Protein AF-A0A7C2NF63-F1 (afdb_monomer_lite)

pLDDT: mean 91.51, std 11.66, range [42.75, 98.38]

Structure (mmCIF, N/CA/C/O backbone):
data_AF-A0A7C2NF63-F1
#
_entry.id   AF-A0A7C2NF63-F1
#
loop_
_atom_site.group_PDB
_atom_site.id
_atom_site.type_symbol
_atom_site.label_atom_id
_atom_site.label_alt_id
_atom_site.label_comp_id
_atom_site.label_asym_id
_atom_site.label_entity_id
_atom_site.label_seq_id
_atom_site.pdbx_PDB_ins_code
_atom_site.Cartn_x
_atom_site.Cartn_y
_atom_site.Cartn_z
_atom_site.occupancy
_atom_site.B_iso_or_equiv
_atom_site.auth_seq_id
_atom_site.auth_comp_id
_atom_site.auth_asym_id
_atom_site.auth_atom_id
_atom_site.pdbx_PDB_model_num
ATOM 1 N N . MET A 1 1 ? 11.604 -15.663 19.101 1.00 42.75 1 MET A N 1
ATOM 2 C CA . MET A 1 1 ? 11.177 -16.126 17.763 1.00 42.75 1 MET A CA 1
ATOM 3 C C . MET A 1 1 ? 10.797 -14.904 16.949 1.00 42.75 1 MET A C 1
ATOM 5 O O . MET A 1 1 ? 9.891 -14.203 17.392 1.00 42.75 1 MET A O 1
ATOM 9 N N . PRO A 1 2 ? 11.451 -14.613 15.814 1.00 44.75 2 PRO A N 1
ATOM 10 C CA . PRO A 1 2 ? 10.849 -13.693 14.863 1.00 44.75 2 PRO A CA 1
ATOM 11 C C . PRO A 1 2 ? 9.533 -14.343 14.423 1.00 44.75 2 PRO A C 1
ATOM 13 O O . PRO A 1 2 ? 9.506 -15.519 14.054 1.00 44.75 2 PRO A O 1
ATOM 16 N N . ALA A 1 3 ? 8.413 -13.649 14.611 1.00 48.47 3 ALA A N 1
ATOM 17 C CA . ALA A 1 3 ? 7.117 -14.186 14.223 1.00 48.47 3 ALA A CA 1
ATOM 18 C C . ALA A 1 3 ? 7.134 -14.462 12.711 1.00 48.47 3 ALA A C 1
ATOM 20 O O . ALA A 1 3 ? 7.621 -13.629 11.953 1.00 48.47 3 ALA A O 1
ATOM 21 N N . LYS A 1 4 ? 6.583 -15.606 12.277 1.00 63.88 4 LYS A N 1
ATOM 22 C CA . LYS A 1 4 ? 6.496 -15.999 10.854 1.00 63.88 4 LYS A CA 1
ATOM 23 C C . LYS A 1 4 ? 5.907 -14.904 9.949 1.00 63.88 4 LYS A C 1
ATOM 25 O O . LYS A 1 4 ? 6.214 -14.884 8.767 1.00 63.88 4 LYS A O 1
ATOM 30 N N . ASN A 1 5 ? 5.124 -13.985 10.523 1.00 70.25 5 ASN A N 1
ATOM 31 C CA . ASN A 1 5 ? 4.635 -12.786 9.855 1.00 70.25 5 ASN A CA 1
ATOM 32 C C . ASN A 1 5 ? 5.134 -11.535 10.601 1.00 70.25 5 ASN A C 1
ATOM 34 O O . ASN A 1 5 ? 4.819 -11.396 11.794 1.00 70.25 5 ASN A O 1
ATOM 38 N N . PRO A 1 6 ? 5.852 -10.612 9.932 1.00 84.12 6 PRO A N 1
ATOM 39 C CA . PRO A 1 6 ? 6.219 -9.336 10.530 1.00 84.12 6 PRO A CA 1
ATOM 40 C C . PRO A 1 6 ? 4.950 -8.559 10.895 1.00 84.12 6 PRO A C 1
ATOM 42 O O . PRO A 1 6 ? 3.985 -8.504 10.131 1.00 84.12 6 PRO A O 1
ATOM 45 N N . ARG A 1 7 ? 4.927 -7.987 12.101 1.00 86.75 7 ARG A N 1
ATOM 46 C CA . ARG A 1 7 ? 3.824 -7.143 12.568 1.00 86.75 7 ARG A CA 1
ATOM 47 C C . ARG A 1 7 ? 4.215 -5.684 12.397 1.00 86.75 7 ARG A C 1
ATOM 49 O O . ARG A 1 7 ? 5.290 -5.287 12.832 1.00 86.75 7 ARG A O 1
ATOM 56 N N . LEU A 1 8 ? 3.315 -4.905 11.812 1.00 85.25 8 LEU A N 1
ATOM 57 C CA . LEU A 1 8 ? 3.441 -3.459 11.682 1.00 85.25 8 LEU A CA 1
ATOM 58 C C . LEU A 1 8 ? 2.509 -2.786 12.690 1.00 85.25 8 LEU A C 1
ATOM 60 O O . LEU A 1 8 ? 1.323 -3.112 12.762 1.00 85.25 8 LEU A O 1
ATOM 64 N N . SER A 1 9 ? 3.055 -1.843 13.451 1.00 90.81 9 SER A N 1
ATOM 65 C CA . SER A 1 9 ? 2.298 -0.938 14.314 1.00 90.81 9 SER A CA 1
ATOM 66 C C . SER A 1 9 ? 2.477 0.473 13.774 1.00 90.81 9 SER A C 1
ATOM 68 O O . SER A 1 9 ? 3.606 0.938 13.650 1.00 90.81 9 SER A O 1
ATOM 70 N N . VAL A 1 10 ? 1.376 1.147 13.448 1.00 90.75 10 VAL A N 1
ATOM 71 C CA . VAL A 1 10 ? 1.385 2.476 12.827 1.00 90.75 10 VAL A CA 1
ATOM 72 C C . VAL A 1 10 ? 0.372 3.387 13.512 1.00 90.75 10 VAL A C 1
ATOM 74 O O . VAL A 1 10 ? -0.689 2.936 13.954 1.00 90.75 10 VAL A O 1
ATOM 77 N N . VAL A 1 11 ? 0.710 4.670 13.616 1.00 96.06 11 VAL A N 1
ATOM 78 C CA . VAL A 1 11 ? -0.203 5.715 14.084 1.00 96.06 11 VAL A CA 1
ATOM 79 C C . VAL A 1 11 ? -0.947 6.271 12.876 1.00 96.06 11 VAL A C 1
ATOM 81 O O . VAL A 1 11 ? -0.330 6.615 11.876 1.00 96.06 11 VAL A O 1
ATOM 84 N N . VAL A 1 12 ? -2.271 6.351 12.974 1.00 95.62 12 VAL A N 1
ATOM 85 C CA . VAL A 1 12 ? -3.150 6.864 11.915 1.00 95.62 12 VAL A CA 1
ATOM 86 C C . VAL A 1 12 ? -4.101 7.907 12.483 1.00 95.62 12 VAL A C 1
ATOM 88 O O . VAL A 1 12 ? -4.440 7.874 13.671 1.00 95.62 12 VAL A O 1
ATOM 91 N N . GLU A 1 13 ? -4.583 8.814 11.640 1.00 98.00 13 GLU A N 1
ATOM 92 C CA . GLU A 1 13 ? -5.518 9.851 12.055 1.00 98.00 13 GLU A CA 1
ATOM 93 C C . GLU A 1 13 ? -6.84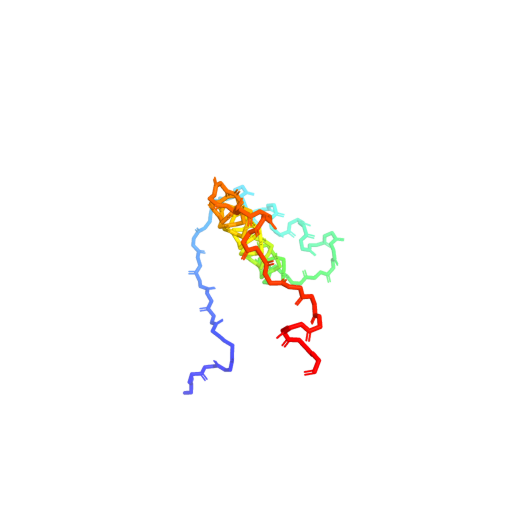4 9.240 12.539 1.00 98.00 13 GLU A C 1
ATOM 95 O O . GLU A 1 13 ? -7.303 8.214 12.018 1.00 98.00 13 GLU A O 1
ATOM 100 N N . PRO A 1 14 ? -7.558 9.893 13.478 1.00 98.00 14 PRO A N 1
ATOM 101 C CA . PRO A 1 14 ? -8.822 9.372 14.001 1.00 98.00 14 PRO A CA 1
ATOM 102 C C . PRO A 1 14 ? -9.876 9.087 12.921 1.00 98.00 14 PRO A C 1
ATOM 104 O O . PRO A 1 14 ? -10.661 8.142 13.049 1.00 98.00 14 PRO A O 1
ATOM 107 N N . ARG A 1 15 ? -9.901 9.896 11.851 1.00 98.19 15 ARG A N 1
ATOM 108 C CA . ARG A 1 15 ? -10.809 9.703 10.711 1.00 98.19 15 ARG A CA 1
ATOM 109 C C . ARG A 1 15 ? -10.456 8.443 9.922 1.00 98.19 15 ARG A C 1
ATOM 111 O O . ARG A 1 15 ? -11.352 7.642 9.659 1.00 98.19 15 ARG A O 1
ATOM 118 N N . LEU A 1 16 ? -9.173 8.227 9.635 1.00 97.31 16 LEU A N 1
ATOM 119 C CA . LEU A 1 16 ? -8.691 7.038 8.937 1.00 97.31 16 LEU A CA 1
ATOM 120 C C . LEU A 1 16 ? -8.936 5.772 9.767 1.00 97.31 16 LEU A C 1
ATOM 122 O O . LEU A 1 16 ? -9.515 4.809 9.271 1.00 97.31 16 LEU A O 1
ATOM 126 N N . ALA A 1 17 ? -8.629 5.804 11.067 1.00 97.25 17 ALA A N 1
ATOM 127 C CA . ALA A 1 17 ? -8.918 4.694 11.976 1.00 97.25 17 ALA A CA 1
ATOM 128 C C . ALA A 1 17 ? -10.411 4.321 11.995 1.00 97.25 17 ALA A C 1
ATOM 130 O O . ALA A 1 17 ? -10.775 3.143 12.037 1.00 97.25 17 ALA A O 1
ATOM 131 N N . ARG A 1 18 ? -11.301 5.323 11.981 1.00 98.19 18 ARG A N 1
ATOM 132 C CA . ARG A 1 18 ? -12.754 5.103 11.941 1.00 98.19 18 ARG A CA 1
ATOM 133 C C . ARG A 1 18 ? -13.184 4.472 10.623 1.00 98.19 18 ARG A C 1
ATOM 135 O O . ARG A 1 18 ? -13.971 3.529 10.640 1.00 98.19 18 ARG A O 1
ATOM 142 N N . TRP A 1 19 ? -12.653 4.969 9.513 1.00 98.25 19 TRP A N 1
ATOM 143 C CA . TRP A 1 19 ? -12.942 4.441 8.188 1.00 98.25 19 TRP A CA 1
ATOM 144 C C . TRP A 1 19 ? -12.460 2.992 8.025 1.00 98.25 19 TRP A C 1
ATOM 146 O O . TRP A 1 19 ? -13.242 2.148 7.593 1.00 98.25 19 TRP A O 1
ATOM 156 N N . LEU A 1 20 ? -11.247 2.665 8.486 1.00 97.69 20 LEU A N 1
ATOM 157 C CA . LEU A 1 20 ? -10.710 1.298 8.475 1.00 97.69 20 LEU A CA 1
ATOM 158 C C . LEU A 1 20 ? -11.607 0.327 9.254 1.00 97.69 20 LEU A C 1
ATOM 160 O O . LEU A 1 20 ? -11.928 -0.757 8.771 1.00 97.69 20 LEU A O 1
ATOM 164 N N . ARG A 1 21 ? -12.073 0.729 10.446 1.00 98.00 21 ARG A N 1
ATOM 165 C CA . ARG A 1 21 ? -13.012 -0.076 11.248 1.00 98.00 21 ARG A CA 1
ATOM 166 C C . ARG A 1 21 ? -14.370 -0.236 10.573 1.00 98.00 21 ARG A C 1
ATOM 168 O O . ARG A 1 21 ? -14.952 -1.313 10.647 1.00 98.00 21 ARG A O 1
ATOM 175 N N . TYR A 1 22 ? -14.891 0.822 9.956 1.00 98.38 22 TYR A N 1
ATOM 176 C CA . TYR A 1 22 ? -16.157 0.765 9.228 1.00 98.38 22 TYR A CA 1
ATOM 177 C C . TYR A 1 22 ? -16.071 -0.203 8.044 1.00 98.38 22 TYR A C 1
ATOM 179 O O . TYR A 1 22 ? -16.917 -1.087 7.923 1.00 98.38 22 TYR A O 1
ATOM 187 N N . ARG A 1 23 ? -15.019 -0.083 7.226 1.00 98.06 23 ARG A N 1
ATOM 188 C CA . ARG A 1 23 ? -14.775 -0.960 6.079 1.00 98.06 23 ARG A CA 1
ATOM 189 C C . ARG A 1 23 ? -14.671 -2.426 6.515 1.00 98.06 23 ARG A C 1
ATOM 191 O O . ARG A 1 23 ? -15.413 -3.258 6.011 1.00 98.06 23 ARG A O 1
ATOM 198 N N . ALA A 1 24 ? -13.857 -2.700 7.536 1.00 98.25 24 ALA A N 1
ATOM 199 C CA . ALA A 1 24 ? -13.699 -4.030 8.123 1.00 98.25 24 ALA A CA 1
ATOM 200 C C . ALA A 1 24 ? -15.036 -4.642 8.582 1.00 98.25 24 ALA A C 1
ATOM 202 O O . ALA A 1 24 ? -15.332 -5.794 8.280 1.00 98.25 24 ALA A O 1
ATOM 203 N N . ARG A 1 25 ? -15.888 -3.854 9.258 1.00 98.38 25 ARG A N 1
ATOM 204 C CA . ARG A 1 25 ? -17.232 -4.296 9.676 1.00 98.38 25 ARG A CA 1
ATOM 205 C C . ARG A 1 25 ? -18.142 -4.600 8.493 1.00 98.38 25 ARG A C 1
ATOM 207 O O . ARG A 1 25 ? -18.843 -5.603 8.526 1.00 98.38 25 ARG A O 1
ATOM 214 N N . ARG A 1 26 ? -18.144 -3.735 7.477 1.00 98.06 26 ARG A N 1
ATOM 215 C CA . ARG A 1 26 ? -18.956 -3.903 6.265 1.00 98.06 26 ARG A CA 1
ATOM 216 C C . ARG A 1 26 ? -18.577 -5.173 5.501 1.00 98.06 26 ARG A C 1
AT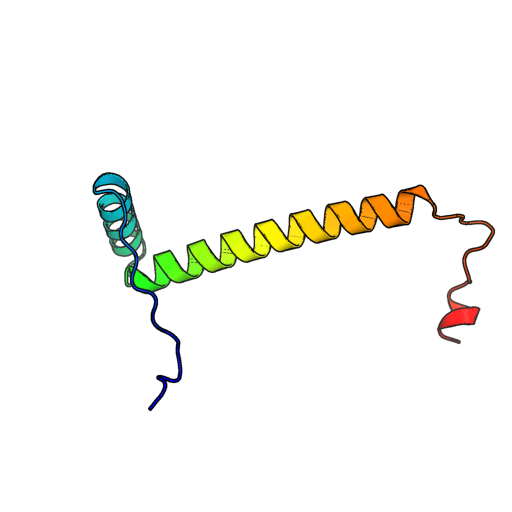OM 218 O O . ARG A 1 26 ? -19.453 -5.832 4.961 1.00 98.06 26 ARG A O 1
ATOM 225 N N . GLU A 1 27 ? -17.290 -5.501 5.471 1.00 96.69 27 GLU A N 1
ATOM 226 C CA . GLU A 1 27 ? -16.741 -6.658 4.752 1.00 96.69 27 GLU A CA 1
ATOM 227 C C . GLU A 1 27 ? -16.672 -7.931 5.614 1.00 96.69 27 GLU A C 1
ATOM 229 O O . GLU A 1 27 ? -16.340 -8.997 5.109 1.00 96.69 27 GLU A O 1
ATOM 234 N N . GLY A 1 28 ? -17.002 -7.851 6.909 1.00 98.00 28 GLY A N 1
ATOM 235 C CA . GLY A 1 28 ? -16.982 -9.003 7.815 1.00 98.00 28 GLY A CA 1
ATOM 236 C C . GLY A 1 28 ? -15.578 -9.541 8.119 1.00 98.00 28 GLY A C 1
ATOM 237 O O . GLY A 1 28 ? -15.437 -10.700 8.500 1.00 98.00 28 GLY A O 1
ATOM 238 N N . VAL A 1 29 ? -14.537 -8.715 7.967 1.00 97.62 29 VAL A N 1
ATOM 239 C CA . VAL A 1 29 ? -13.126 -9.109 8.124 1.00 97.62 29 VAL A CA 1
ATOM 240 C C . VAL A 1 29 ? -12.416 -8.303 9.219 1.00 97.62 29 VAL A C 1
ATOM 242 O O . VAL A 1 29 ? -12.849 -7.206 9.575 1.00 97.62 29 VAL A O 1
ATOM 245 N N . PRO A 1 30 ? -11.294 -8.794 9.776 1.00 97.00 30 PRO A N 1
ATOM 246 C CA . PRO A 1 30 ? -10.462 -8.010 10.683 1.00 97.00 30 PRO A CA 1
ATOM 247 C C . PRO A 1 30 ? -9.846 -6.775 10.011 1.00 97.00 30 PRO A C 1
ATOM 249 O O . PRO A 1 30 ? -9.423 -6.820 8.858 1.00 97.00 30 PRO A O 1
ATOM 252 N N . VAL A 1 31 ? -9.674 -5.694 10.783 1.00 95.88 31 VAL A N 1
ATOM 253 C CA . VAL A 1 31 ? -9.015 -4.452 10.324 1.00 95.88 31 VAL A CA 1
ATOM 254 C C . VAL A 1 31 ? -7.611 -4.711 9.772 1.00 95.88 31 VAL A C 1
ATOM 256 O O . VAL A 1 31 ? -7.204 -4.071 8.811 1.00 95.88 31 VAL A O 1
ATOM 259 N N . SER A 1 32 ? -6.873 -5.664 10.344 1.00 93.94 32 SER A N 1
ATOM 260 C CA . SER A 1 32 ? -5.539 -6.026 9.860 1.00 93.94 32 SER A CA 1
ATOM 261 C C . SER A 1 32 ? -5.544 -6.571 8.432 1.00 93.94 32 SER A C 1
ATOM 263 O O . SER A 1 32 ? -4.580 -6.329 7.714 1.00 93.94 32 SER A O 1
ATOM 265 N N . LEU A 1 33 ? -6.602 -7.273 8.007 1.00 94.94 33 LEU A N 1
ATOM 266 C CA . LEU A 1 33 ? -6.719 -7.756 6.628 1.00 94.94 33 LEU A CA 1
ATOM 267 C C . LEU A 1 33 ? -6.997 -6.599 5.675 1.00 94.94 33 LEU A C 1
ATOM 269 O O . LEU A 1 33 ? -6.309 -6.473 4.674 1.00 94.94 33 LEU A O 1
ATOM 273 N N . VAL A 1 34 ? -7.902 -5.693 6.057 1.00 96.88 34 VAL A N 1
ATOM 274 C CA . VAL A 1 34 ? -8.167 -4.467 5.292 1.00 96.88 34 VAL A CA 1
ATOM 275 C C . VAL A 1 34 ? -6.889 -3.652 5.087 1.00 96.88 34 VAL A C 1
ATOM 277 O O . VAL A 1 34 ? -6.610 -3.212 3.978 1.00 96.88 34 VAL A O 1
ATOM 280 N N . VAL A 1 35 ? -6.106 -3.450 6.152 1.00 95.94 35 VAL A N 1
ATOM 281 C CA . VAL A 1 35 ? -4.840 -2.704 6.076 1.00 95.94 35 VAL A CA 1
ATOM 282 C C . VAL A 1 35 ? -3.816 -3.446 5.221 1.00 95.94 35 VAL A C 1
ATOM 284 O O . VAL A 1 35 ? -3.167 -2.823 4.391 1.00 95.94 35 VAL A O 1
ATOM 287 N N . ARG A 1 36 ? -3.680 -4.766 5.390 1.00 94.06 36 ARG A N 1
ATOM 288 C CA . ARG A 1 36 ? -2.775 -5.583 4.573 1.00 94.06 36 ARG A CA 1
ATOM 289 C C . ARG A 1 36 ? -3.110 -5.464 3.088 1.00 94.06 36 ARG A C 1
ATOM 291 O O . ARG A 1 36 ? -2.199 -5.291 2.290 1.00 94.06 36 ARG A O 1
ATOM 298 N N . ASP A 1 37 ? -4.385 -5.570 2.734 1.00 95.62 37 ASP A N 1
ATOM 299 C CA . ASP A 1 37 ? -4.814 -5.577 1.336 1.00 95.62 37 ASP A CA 1
ATOM 300 C C . ASP A 1 37 ? -4.655 -4.185 0.707 1.00 95.62 37 ASP A C 1
ATOM 302 O O . ASP A 1 37 ? -4.191 -4.082 -0.420 1.00 95.62 37 ASP A O 1
ATOM 306 N N . LEU A 1 38 ? -4.904 -3.114 1.471 1.00 96.44 38 LEU A N 1
ATOM 307 C CA . LEU A 1 38 ? -4.583 -1.744 1.054 1.00 96.44 38 LEU A CA 1
ATOM 308 C C . LEU A 1 38 ? -3.084 -1.527 0.813 1.00 96.44 38 LEU A C 1
ATOM 310 O O . LEU A 1 38 ? -2.714 -0.889 -0.164 1.00 96.44 38 LEU A O 1
ATOM 314 N N . LEU A 1 39 ? -2.223 -2.040 1.698 1.00 96.06 39 LEU A N 1
ATOM 315 C CA . LEU A 1 39 ? -0.770 -1.930 1.532 1.00 96.06 39 LEU A CA 1
ATOM 316 C C . LEU A 1 39 ? -0.270 -2.742 0.337 1.00 96.06 39 LEU A C 1
ATOM 318 O O . LEU A 1 39 ? 0.627 -2.291 -0.364 1.00 96.06 39 LEU A O 1
ATOM 322 N N . ARG A 1 40 ? -0.848 -3.926 0.104 1.00 96.44 40 ARG A N 1
ATOM 323 C CA . ARG A 1 40 ? -0.540 -4.728 -1.081 1.00 96.44 40 ARG A CA 1
ATOM 324 C C . ARG A 1 40 ? -0.924 -3.983 -2.352 1.00 96.44 40 ARG A C 1
ATOM 326 O O . ARG A 1 40 ? -0.104 -3.909 -3.249 1.00 96.44 40 ARG A O 1
ATOM 333 N N . GLN A 1 41 ? -2.126 -3.419 -2.393 1.00 97.81 41 GLN A N 1
ATOM 334 C CA . GLN A 1 41 ? -2.581 -2.670 -3.555 1.00 97.81 41 GLN A CA 1
ATOM 335 C C . GLN A 1 41 ? -1.675 -1.467 -3.833 1.00 97.81 41 GLN A C 1
ATOM 337 O O . GLN A 1 41 ? -1.238 -1.294 -4.957 1.00 97.81 41 GLN A O 1
ATOM 342 N N . ALA A 1 42 ? -1.305 -0.698 -2.804 1.00 97.75 42 ALA A N 1
ATOM 343 C CA . ALA A 1 42 ? -0.366 0.411 -2.974 1.00 97.75 42 ALA A CA 1
ATOM 344 C C . ALA A 1 42 ? 1.002 -0.049 -3.514 1.00 97.75 42 ALA A C 1
ATOM 346 O O . ALA A 1 42 ? 1.585 0.624 -4.355 1.00 97.75 42 ALA A O 1
ATOM 347 N N . PHE A 1 43 ? 1.498 -1.201 -3.053 1.00 97.12 43 PHE A N 1
ATOM 348 C CA . PHE A 1 43 ? 2.730 -1.794 -3.574 1.00 97.12 43 PHE A CA 1
ATOM 349 C C . PHE A 1 43 ? 2.597 -2.208 -5.049 1.00 97.12 43 PHE A C 1
ATOM 351 O O . PHE A 1 43 ? 3.481 -1.906 -5.842 1.00 97.12 43 PHE A O 1
ATOM 358 N N . GLU A 1 44 ? 1.499 -2.872 -5.415 1.00 98.06 44 GLU A N 1
ATOM 359 C CA . GLU A 1 44 ? 1.216 -3.288 -6.796 1.00 98.06 44 GLU A CA 1
ATOM 360 C C . GLU A 1 44 ? 1.082 -2.070 -7.727 1.00 98.06 44 GLU A C 1
ATOM 362 O O . GLU A 1 44 ? 1.674 -2.061 -8.803 1.00 98.06 44 GLU A O 1
ATOM 367 N N . ASP A 1 45 ? 0.398 -1.013 -7.279 1.00 98.38 45 ASP A N 1
ATOM 368 C CA . ASP A 1 45 ? 0.251 0.244 -8.021 1.00 98.38 45 ASP A CA 1
ATOM 369 C C . ASP A 1 45 ? 1.621 0.926 -8.245 1.00 98.38 45 ASP A C 1
ATOM 371 O O . ASP A 1 45 ? 1.910 1.422 -9.336 1.00 98.38 45 ASP A O 1
ATOM 375 N N . GLU A 1 46 ? 2.492 0.952 -7.226 1.00 98.31 46 GLU A N 1
ATOM 376 C CA . GLU A 1 46 ? 3.859 1.483 -7.348 1.00 98.31 46 GLU A CA 1
ATOM 377 C C . GLU A 1 46 ? 4.711 0.664 -8.329 1.00 98.31 46 GLU A C 1
ATOM 379 O O . GLU A 1 46 ? 5.467 1.234 -9.122 1.00 98.31 46 GLU A O 1
ATOM 384 N N . GLU A 1 47 ? 4.580 -0.663 -8.297 1.00 98.06 47 GLU A N 1
ATOM 385 C CA . GLU A 1 47 ? 5.293 -1.564 -9.199 1.00 98.06 47 GLU A CA 1
ATOM 386 C C . GLU A 1 47 ? 4.829 -1.389 -10.653 1.00 98.06 47 GLU A C 1
ATOM 388 O O . GLU A 1 47 ? 5.653 -1.306 -11.565 1.00 98.06 47 GLU A O 1
ATOM 393 N N . GLU A 1 48 ? 3.523 -1.257 -10.885 1.00 98.25 48 GLU A N 1
ATOM 394 C CA . GLU A 1 48 ? 2.977 -1.014 -12.220 1.00 98.25 48 GLU A CA 1
ATOM 395 C C . GLU A 1 48 ? 3.485 0.313 -12.801 1.00 98.25 48 GLU A C 1
ATOM 397 O O . GLU A 1 48 ? 3.956 0.358 -13.941 1.00 98.25 48 GLU A O 1
ATOM 402 N N . LEU A 1 49 ? 3.495 1.383 -11.999 1.00 98.31 49 LEU A N 1
ATOM 403 C CA . LEU A 1 49 ? 4.065 2.671 -12.407 1.00 98.31 49 LEU A CA 1
ATOM 404 C C . LEU A 1 49 ? 5.555 2.568 -12.749 1.00 98.31 49 LEU A C 1
ATOM 406 O O . LEU A 1 49 ? 6.022 3.230 -13.679 1.00 98.31 49 LEU A O 1
ATOM 410 N N . PHE A 1 50 ? 6.310 1.759 -12.006 1.00 97.81 50 PHE A N 1
ATOM 411 C CA . PHE A 1 50 ? 7.709 1.495 -12.316 1.00 97.81 50 PHE A CA 1
ATOM 412 C C . PHE A 1 50 ? 7.854 0.804 -13.679 1.00 97.81 50 PHE A C 1
ATOM 414 O O . PHE A 1 50 ? 8.601 1.290 -14.528 1.00 97.81 50 PHE A O 1
ATOM 421 N N . TRP A 1 51 ? 7.101 -0.269 -13.932 1.00 97.81 51 TRP A N 1
ATOM 422 C CA . TRP A 1 51 ? 7.195 -1.016 -15.189 1.00 97.81 51 TRP A CA 1
ATOM 423 C C . TRP A 1 51 ? 6.765 -0.210 -16.411 1.00 97.81 51 TRP A C 1
ATOM 425 O O . TRP A 1 51 ? 7.395 -0.332 -17.461 1.00 97.81 51 TRP A O 1
ATOM 435 N N . VAL A 1 52 ? 5.746 0.642 -16.282 1.00 98.00 52 VAL A N 1
ATOM 436 C CA . VAL A 1 52 ? 5.358 1.572 -17.352 1.00 98.00 52 VAL A CA 1
ATOM 437 C C . VAL A 1 52 ? 6.529 2.486 -17.707 1.00 98.00 52 VAL A C 1
ATOM 439 O O . VAL A 1 52 ? 6.894 2.585 -18.877 1.00 98.00 52 VAL A O 1
ATOM 442 N N . ARG A 1 53 ? 7.172 3.095 -16.704 1.00 97.50 53 ARG A N 1
ATOM 443 C CA . ARG A 1 53 ? 8.309 4.001 -16.923 1.00 97.50 53 ARG A CA 1
ATOM 444 C C . ARG A 1 53 ? 9.499 3.305 -17.578 1.00 97.50 53 ARG A C 1
ATOM 446 O O . ARG 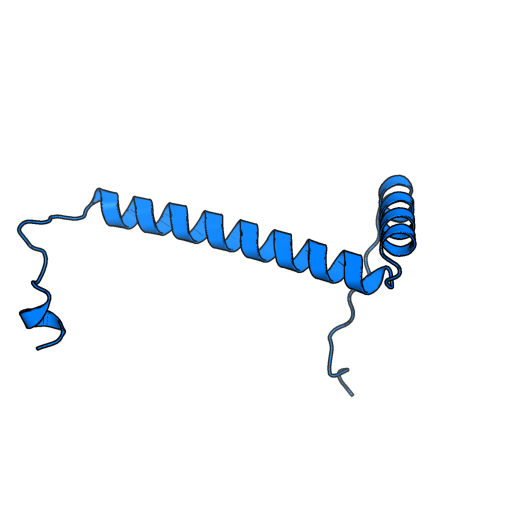A 1 53 ? 10.082 3.854 -18.508 1.00 97.50 53 ARG A O 1
ATOM 453 N N . GLU A 1 54 ? 9.858 2.114 -17.109 1.00 96.75 54 GLU A N 1
ATOM 454 C CA . GLU A 1 54 ? 10.965 1.345 -17.692 1.00 96.75 54 GLU A CA 1
ATOM 455 C C . GLU A 1 54 ? 10.640 0.861 -19.112 1.00 96.75 54 GLU A C 1
ATOM 457 O O . GLU A 1 54 ? 11.499 0.880 -19.996 1.00 96.75 54 GLU A O 1
ATOM 462 N N . GLY A 1 55 ? 9.386 0.475 -19.363 1.00 96.12 55 GLY A N 1
ATOM 463 C CA . GLY A 1 55 ? 8.905 0.112 -20.693 1.00 96.12 55 GLY A CA 1
ATOM 464 C C . GLY A 1 55 ? 8.994 1.276 -21.678 1.00 96.12 55 GLY A C 1
ATOM 465 O O . GLY A 1 55 ? 9.518 1.110 -22.777 1.00 96.12 55 GLY A O 1
ATOM 466 N N . GLU A 1 56 ? 8.545 2.466 -21.276 1.00 96.69 56 GLU A N 1
ATOM 467 C CA . GLU A 1 56 ? 8.671 3.688 -22.077 1.00 96.69 56 GLU A CA 1
ATOM 468 C C . GLU A 1 56 ? 10.136 4.049 -22.343 1.00 96.69 56 GLU A C 1
ATOM 470 O O . GLU A 1 56 ? 10.490 4.361 -23.480 1.00 96.69 56 GLU A O 1
ATOM 475 N N . ALA A 1 57 ? 11.001 3.955 -21.327 1.00 95.50 57 ALA A N 1
ATOM 476 C CA . ALA A 1 57 ? 12.429 4.223 -21.473 1.00 95.50 57 ALA A CA 1
ATOM 477 C C . ALA A 1 57 ? 13.084 3.289 -22.501 1.00 95.50 57 ALA A C 1
ATOM 479 O O . ALA A 1 57 ? 13.838 3.755 -23.350 1.00 95.50 57 ALA A O 1
ATOM 480 N N . ARG A 1 58 ? 12.746 1.995 -22.469 1.00 91.19 58 ARG A N 1
ATOM 481 C CA . ARG A 1 58 ? 13.231 0.999 -23.436 1.00 91.19 58 ARG A CA 1
ATOM 482 C C . ARG A 1 58 ? 12.647 1.182 -24.838 1.00 91.19 58 ARG A C 1
ATOM 484 O O . ARG A 1 58 ? 13.274 0.815 -25.822 1.00 91.19 58 ARG A O 1
ATOM 491 N N . LEU A 1 59 ? 11.414 1.668 -24.956 1.00 93.44 59 LEU A N 1
ATOM 492 C CA . LEU A 1 59 ? 10.813 1.934 -26.265 1.00 93.44 59 LEU A CA 1
ATOM 493 C C . LEU A 1 59 ? 11.403 3.185 -26.920 1.00 93.44 59 LEU A C 1
ATOM 495 O O . LEU A 1 59 ? 11.416 3.268 -28.146 1.00 93.44 59 LEU A O 1
ATOM 499 N N . ALA A 1 60 ? 11.893 4.140 -26.127 1.00 94.25 60 ALA A N 1
ATOM 500 C CA . ALA A 1 60 ? 12.444 5.393 -26.630 1.00 94.25 60 ALA A CA 1
ATOM 501 C C . ALA A 1 60 ? 13.673 5.201 -27.535 1.00 94.25 60 ALA A C 1
ATOM 503 O O . ALA A 1 60 ? 13.876 5.998 -28.450 1.00 94.25 60 ALA A O 1
ATOM 504 N N . ASP A 1 61 ? 14.474 4.159 -27.304 1.00 89.62 61 ASP A N 1
ATOM 505 C CA . ASP A 1 61 ? 15.676 3.836 -28.079 1.00 89.62 61 ASP A CA 1
ATOM 506 C C . ASP A 1 61 ? 15.560 2.531 -28.889 1.00 89.62 61 ASP A C 1
ATOM 508 O O . ASP A 1 61 ? 16.521 2.109 -29.536 1.00 89.62 61 ASP A O 1
ATOM 512 N N . PHE A 1 62 ? 14.380 1.903 -28.915 1.00 90.69 62 PHE A N 1
ATOM 513 C CA . PHE A 1 62 ? 14.173 0.651 -29.633 1.00 90.69 62 PHE A CA 1
ATOM 514 C C . PHE A 1 62 ? 14.229 0.840 -31.157 1.00 90.69 62 PHE A C 1
ATOM 516 O O . PHE A 1 62 ? 13.429 1.576 -31.739 1.00 90.69 62 PHE A O 1
ATOM 523 N N . ASN A 1 63 ? 15.127 0.103 -31.820 1.00 90.62 63 ASN A N 1
ATOM 524 C CA . ASN A 1 63 ? 15.237 0.055 -33.278 1.00 90.62 63 ASN A CA 1
ATOM 525 C C . ASN A 1 63 ? 14.704 -1.284 -33.831 1.00 90.62 63 ASN A C 1
ATOM 527 O O . ASN A 1 63 ? 15.389 -2.304 -33.723 1.00 90.62 63 ASN A O 1
ATOM 531 N N . PRO A 1 64 ? 13.531 -1.302 -34.494 1.00 84.69 64 PRO A N 1
ATOM 532 C CA . PRO A 1 64 ? 12.971 -2.521 -35.076 1.00 84.69 64 PRO A CA 1
ATOM 533 C C . PRO A 1 64 ? 13.848 -3.156 -36.162 1.00 84.69 64 PRO 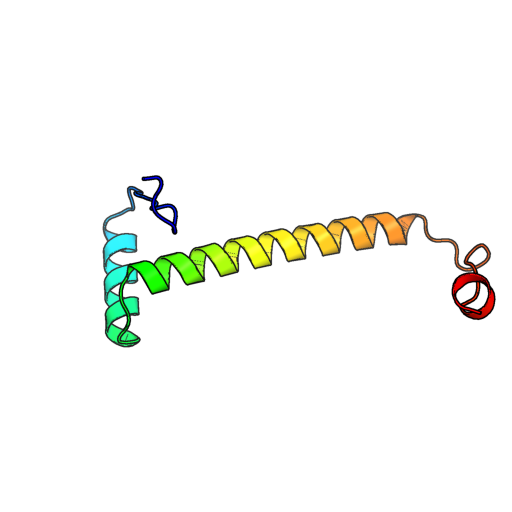A C 1
ATOM 535 O O . PRO A 1 64 ? 13.755 -4.357 -36.383 1.00 84.69 64 PRO A O 1
ATOM 538 N N . GLY A 1 65 ? 14.677 -2.365 -36.855 1.00 88.56 65 GLY A N 1
ATOM 539 C CA . GLY A 1 65 ? 15.561 -2.860 -37.916 1.00 88.56 65 GLY A CA 1
ATOM 540 C C . GLY A 1 65 ? 16.795 -3.604 -37.400 1.00 88.56 65 GLY A C 1
ATOM 541 O O . GLY A 1 65 ? 17.405 -4.354 -38.153 1.00 88.56 65 GLY A O 1
ATOM 542 N N . GLU A 1 66 ? 17.146 -3.405 -36.129 1.00 88.25 66 GLU A N 1
ATOM 543 C CA . GLU A 1 66 ? 18.245 -4.093 -35.434 1.00 88.25 66 GLU A CA 1
ATOM 544 C C . GLU A 1 66 ? 17.729 -5.147 -34.440 1.00 88.25 66 GLU A C 1
ATOM 546 O O . GLU A 1 66 ? 18.512 -5.797 -33.748 1.00 88.25 66 GLU A O 1
ATOM 551 N N . ALA A 1 67 ? 16.408 -5.319 -34.347 1.00 89.19 67 ALA A N 1
ATOM 552 C CA . ALA A 1 67 ? 15.796 -6.285 -33.452 1.00 89.19 67 ALA A CA 1
ATOM 553 C C . ALA A 1 67 ? 15.971 -7.714 -33.988 1.00 89.19 67 ALA A C 1
ATOM 555 O O . ALA A 1 67 ? 15.698 -7.987 -35.155 1.00 89.19 67 ALA A O 1
ATOM 556 N N . LEU A 1 68 ? 16.386 -8.629 -33.109 1.00 89.56 68 LEU A N 1
ATOM 557 C CA . LEU A 1 68 ? 16.507 -10.050 -33.433 1.00 89.56 68 LEU A CA 1
ATOM 558 C C . LEU A 1 68 ? 15.129 -10.688 -33.646 1.00 89.56 68 LEU A C 1
ATOM 560 O O . LEU A 1 68 ? 14.173 -10.405 -32.915 1.00 89.56 68 LEU A O 1
ATOM 564 N N . GLY A 1 69 ? 15.042 -11.576 -34.634 1.00 89.00 69 GLY A N 1
ATOM 565 C CA . GLY A 1 69 ? 13.846 -12.360 -34.928 1.00 89.00 69 GLY A CA 1
ATOM 566 C C . GLY A 1 69 ? 13.578 -13.442 -33.874 1.00 89.00 69 GLY A C 1
ATOM 567 O O . GLY A 1 69 ? 14.487 -13.907 -33.192 1.00 89.00 69 GLY A O 1
ATOM 568 N N . SER A 1 70 ? 12.323 -13.893 -33.750 1.00 86.44 70 SER A N 1
ATOM 569 C CA . SER A 1 70 ? 11.951 -14.923 -32.759 1.00 86.44 70 SER A CA 1
ATOM 570 C C . SER A 1 70 ? 12.732 -16.224 -32.942 1.00 86.44 70 SER A C 1
ATOM 572 O O . SER A 1 70 ? 13.130 -16.831 -31.952 1.00 86.44 70 SER A O 1
ATOM 574 N N . ASP A 1 71 ? 12.972 -16.632 -34.188 1.00 89.62 71 ASP A N 1
ATOM 575 C CA . ASP A 1 71 ? 13.724 -17.851 -34.497 1.00 89.62 71 ASP A CA 1
ATOM 576 C C . ASP A 1 71 ? 15.214 -17.707 -34.145 1.00 89.62 71 ASP A C 1
ATOM 578 O O . ASP A 1 71 ? 15.856 -18.683 -33.781 1.00 89.62 71 ASP A O 1
ATOM 582 N N . GLU A 1 72 ? 15.769 -16.491 -34.189 1.00 89.38 72 GLU A N 1
ATOM 583 C 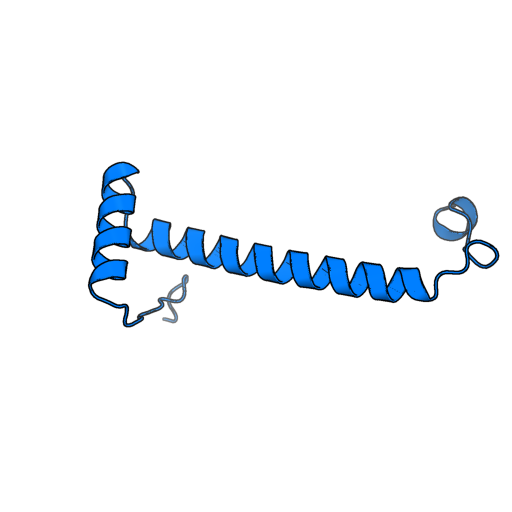CA . GLU A 1 72 ? 17.165 -16.229 -33.802 1.00 89.38 72 GLU A CA 1
ATOM 584 C C . GLU A 1 72 ? 17.367 -16.274 -32.281 1.00 89.38 72 GLU A C 1
ATOM 586 O O . GLU A 1 72 ? 18.473 -16.535 -31.811 1.00 89.38 72 GLU A O 1
ATOM 591 N N . VAL A 1 73 ? 16.309 -16.004 -31.508 1.00 89.75 73 VAL A N 1
ATOM 592 C CA . VAL A 1 73 ? 16.353 -15.981 -30.038 1.00 89.75 73 VAL A CA 1
ATOM 593 C C . VAL A 1 73 ? 15.909 -17.312 -29.423 1.00 89.75 73 VAL A C 1
ATOM 595 O O . VAL A 1 73 ? 16.458 -17.714 -28.398 1.00 89.75 73 VAL A O 1
ATOM 598 N N . TRP A 1 74 ? 14.915 -17.981 -30.013 1.00 89.31 74 TRP A N 1
ATOM 599 C C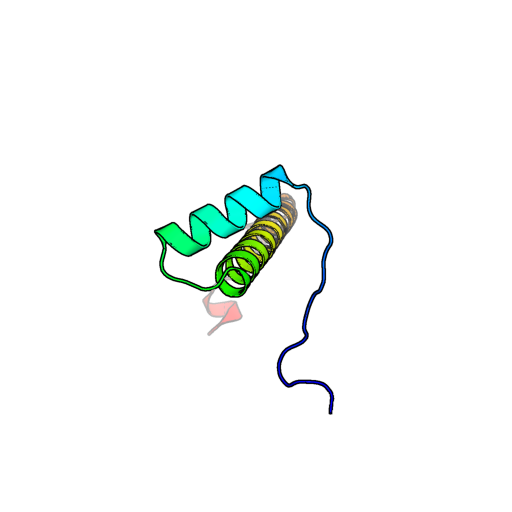A . TRP A 1 74 ? 14.240 -19.144 -29.418 1.00 89.31 74 TRP A CA 1
ATOM 600 C C . TRP A 1 74 ? 14.315 -20.432 -30.251 1.00 89.31 74 TRP A C 1
ATOM 602 O O . TRP A 1 74 ? 13.809 -21.456 -29.784 1.00 89.31 74 TRP A O 1
ATOM 612 N N . GLY A 1 75 ? 14.869 -20.374 -31.468 1.00 64.44 75 GLY A N 1
ATOM 613 C CA . GLY A 1 75 ? 15.043 -21.524 -32.365 1.00 64.44 75 GLY A CA 1
ATOM 614 C C . GLY A 1 75 ? 16.111 -22.516 -31.923 1.00 64.44 75 GLY A C 1
ATOM 615 O O . GLY A 1 75 ? 17.038 -22.129 -31.176 1.00 64.44 75 GLY A O 1
#

Secondary structure (DSSP, 8-state):
---SS--------HHHHHHHHHHHHHHTS-HHHHHHHHHHHHHHHHHHHHHHHHHHHHHHT--TTSPPPHHHHH-

Organism: NCBI:txid1312852

Sequence (75 aa):
MPAKNPRLSVVVEPRLARWLRYRARREGVPVSLVVRDLLRQAFEDEEELFWVREGEARLADFNPGEALGSDEVWG

Foldseek 3Di:
DCPPDDDDDDDDDPVVVVVLVVVCVVVVHDSVVVVVVVVVVVVVVVVVVVVVVVVVVCVVPDDPVPDDDPVRVPD

Radius of gyration: 21.78 Å; chains: 1; bounding box: 37×31×56 Å